Protein AF-A0A838KWG5-F1 (afdb_monomer)

pLDDT: mean 84.0, std 14.63, range [32.19, 97.25]

Foldseek 3Di:
DEAEEELVRLCVVPNVPDDSVVSVVVSLVVVVVVPHQWYFYHYPPQWTWIDGPHDIDIEDDDPDAQFPDDPCLVVQLVVQLVVVVVVVDDNNLSNQRSNVRSRVVRVDDDDPPDDDPSVVSSVVSVVVVPDDD

Nearest PDB structures (foldseek):
  4e69-assembly1_B  TM=8.219E-01  e=1.882E-07  Oceanicola granulosus HTCC2516
  4eum-assembly1_A  TM=8.456E-01  e=6.242E-07  Oceanicola granulosus HTCC2516
  4ebu-assembly1_A-2  TM=8.397E-01  e=8.558E-07  Oceanicola granulosus HTCC2516
  7vva-assembly1_C  TM=8.242E-01  e=1.331E-06  Escherichia coli
  7vva-assembly1_A  TM=8.233E-01  e=3.220E-06  Escherichia coli

Structure (mmCIF, N/CA/C/O backbone):
data_AF-A0A838KWG5-F1
#
_entry.id   AF-A0A838KWG5-F1
#
loop_
_atom_site.group_PDB
_atom_site.id
_atom_site.type_symbol
_atom_site.label_atom_id
_atom_site.label_alt_id
_atom_site.label_comp_id
_atom_site.label_asym_id
_atom_site.label_entity_id
_atom_site.label_seq_id
_atom_site.pdbx_PDB_ins_code
_atom_site.Cartn_x
_atom_site.Cartn_y
_atom_site.Cartn_z
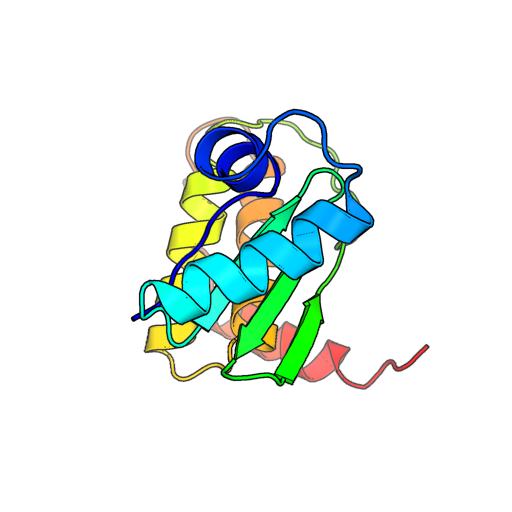_atom_site.occupancy
_atom_site.B_iso_or_equiv
_atom_site.auth_seq_id
_atom_site.auth_comp_id
_atom_site.auth_asym_id
_atom_site.auth_atom_id
_atom_site.pdbx_PDB_model_num
ATOM 1 N N . MET A 1 1 ? -2.899 -12.893 -7.435 1.00 86.88 1 MET A N 1
ATOM 2 C CA . MET A 1 1 ? -1.687 -12.717 -6.615 1.00 86.88 1 MET A CA 1
ATOM 3 C C . MET A 1 1 ? -1.458 -11.229 -6.443 1.00 86.88 1 MET A C 1
ATOM 5 O O . MET A 1 1 ? -1.641 -10.507 -7.418 1.00 86.88 1 MET A O 1
ATOM 9 N N . VAL A 1 2 ? -1.122 -10.795 -5.231 1.00 92.75 2 VAL A N 1
ATOM 10 C CA . VAL A 1 2 ? -0.836 -9.394 -4.896 1.00 92.75 2 VAL A CA 1
ATOM 11 C C . VAL A 1 2 ? 0.641 -9.302 -4.539 1.00 92.75 2 VAL A C 1
ATOM 13 O O . VAL A 1 2 ? 1.117 -10.110 -3.744 1.00 92.75 2 VAL A O 1
ATOM 16 N N . ALA A 1 3 ? 1.351 -8.343 -5.122 1.00 94.62 3 ALA A N 1
ATOM 17 C CA . ALA A 1 3 ? 2.712 -7.990 -4.748 1.00 94.62 3 ALA A CA 1
ATOM 18 C C . ALA A 1 3 ? 2.699 -6.618 -4.069 1.00 94.62 3 ALA A C 1
ATOM 20 O O . ALA A 1 3 ? 2.064 -5.686 -4.559 1.00 94.62 3 ALA A O 1
ATOM 21 N N . LYS A 1 4 ? 3.407 -6.479 -2.944 1.00 94.56 4 LYS A N 1
ATOM 22 C CA . LYS A 1 4 ? 3.516 -5.205 -2.216 1.00 94.56 4 LYS A CA 1
ATOM 23 C C . LYS A 1 4 ? 4.989 -4.821 -2.031 1.00 94.56 4 LYS A C 1
ATOM 25 O O . LYS A 1 4 ? 5.506 -4.886 -0.920 1.00 94.56 4 LYS A O 1
ATOM 30 N N . PRO A 1 5 ? 5.712 -4.474 -3.102 1.00 94.06 5 PRO A N 1
ATOM 31 C CA . PRO A 1 5 ? 7.087 -3.999 -2.993 1.00 94.06 5 PRO A CA 1
ATOM 32 C C . PRO A 1 5 ? 7.149 -2.560 -2.458 1.00 94.06 5 PRO A C 1
ATOM 34 O O . PRO A 1 5 ? 6.182 -1.793 -2.509 1.00 94.06 5 PRO A O 1
ATOM 37 N N . SER A 1 6 ? 8.312 -2.155 -1.964 1.00 93.50 6 SER A N 1
ATOM 38 C CA . SER A 1 6 ? 8.703 -0.748 -1.957 1.00 93.50 6 SER A CA 1
ATOM 39 C C . SER A 1 6 ? 9.538 -0.397 -3.192 1.00 93.50 6 SER A C 1
ATOM 41 O O . SER A 1 6 ? 10.099 -1.281 -3.834 1.00 93.50 6 SER A O 1
ATOM 43 N N . LEU A 1 7 ? 9.647 0.893 -3.521 1.00 93.38 7 LEU A N 1
ATOM 44 C CA . LEU A 1 7 ? 10.525 1.363 -4.600 1.00 93.38 7 LEU A CA 1
ATOM 45 C C . LEU A 1 7 ? 11.996 0.996 -4.333 1.00 93.38 7 LEU A C 1
ATOM 47 O O . LEU A 1 7 ? 12.742 0.703 -5.258 1.00 93.38 7 LEU A O 1
ATOM 51 N N . GLU A 1 8 ? 12.392 0.934 -3.061 1.00 92.12 8 GLU A N 1
ATOM 52 C CA . GLU A 1 8 ? 13.712 0.446 -2.650 1.00 92.12 8 GLU A CA 1
ATOM 53 C C . GLU A 1 8 ? 13.873 -1.065 -2.890 1.00 92.12 8 GLU A C 1
ATOM 55 O O . GLU A 1 8 ? 14.941 -1.507 -3.306 1.00 92.12 8 GLU A O 1
ATOM 60 N N . ASP A 1 9 ? 12.823 -1.869 -2.682 1.00 93.56 9 ASP A N 1
ATOM 61 C CA . ASP A 1 9 ? 12.861 -3.296 -3.032 1.00 93.56 9 ASP A CA 1
ATOM 62 C C . ASP A 1 9 ? 12.997 -3.470 -4.549 1.00 93.56 9 ASP A C 1
ATOM 64 O O . ASP A 1 9 ? 13.836 -4.242 -5.004 1.00 93.56 9 ASP A O 1
ATOM 68 N N . ALA A 1 10 ? 12.233 -2.704 -5.335 1.00 93.19 10 ALA A N 1
ATOM 69 C CA . ALA A 1 10 ? 12.335 -2.701 -6.793 1.00 93.19 10 ALA A CA 1
ATOM 70 C C . ALA A 1 10 ? 13.741 -2.309 -7.276 1.00 93.19 10 ALA A C 1
ATOM 72 O O . ALA A 1 10 ? 14.305 -2.991 -8.128 1.00 93.19 10 ALA A O 1
ATOM 73 N N . ARG A 1 11 ? 14.347 -1.278 -6.671 1.00 92.81 11 ARG A N 1
ATOM 74 C CA . ARG A 1 11 ? 15.729 -0.857 -6.954 1.00 92.81 11 ARG A CA 1
ATOM 75 C C . ARG A 1 11 ? 16.737 -1.987 -6.744 1.00 92.81 11 ARG A C 1
ATOM 77 O O . ARG A 1 11 ? 17.705 -2.113 -7.484 1.00 92.81 11 ARG A O 1
ATOM 84 N N . ARG A 1 12 ? 16.530 -2.811 -5.716 1.00 92.50 12 ARG A N 1
ATOM 85 C CA . ARG A 1 12 ? 17.415 -3.943 -5.401 1.00 92.50 12 ARG A CA 1
ATOM 86 C C . ARG A 1 12 ? 17.173 -5.156 -6.291 1.00 92.50 12 ARG A C 1
ATOM 88 O O . ARG A 1 12 ? 18.095 -5.944 -6.477 1.00 92.50 12 ARG A O 1
ATOM 95 N N . LEU A 1 13 ? 15.948 -5.331 -6.779 1.00 90.19 13 LEU A N 1
ATOM 96 C CA . LEU A 1 13 ? 15.545 -6.498 -7.561 1.00 90.19 13 LEU A CA 1
ATOM 97 C C . LEU A 1 13 ? 15.793 -6.332 -9.062 1.00 90.19 13 LEU A C 1
ATOM 99 O O . LEU A 1 13 ? 16.162 -7.313 -9.702 1.00 90.19 13 LEU A O 1
ATOM 103 N N . PHE A 1 14 ? 15.595 -5.130 -9.610 1.00 88.06 14 PHE A N 1
ATOM 104 C CA . PHE A 1 14 ? 15.565 -4.920 -11.061 1.00 88.06 14 PHE A CA 1
ATOM 105 C C . PHE A 1 14 ? 16.717 -4.060 -11.571 1.00 88.06 14 PHE A C 1
ATOM 107 O O . PHE A 1 14 ? 17.469 -4.513 -12.430 1.00 88.06 14 PHE A O 1
ATOM 114 N N . ASP A 1 15 ? 16.904 -2.853 -11.033 1.00 81.94 15 ASP A N 1
ATOM 115 C CA . ASP A 1 15 ? 18.022 -1.992 -11.428 1.00 81.94 15 ASP A CA 1
ATOM 116 C C . ASP A 1 15 ? 18.331 -0.930 -10.361 1.00 81.94 15 ASP A C 1
ATOM 118 O O . ASP A 1 15 ? 17.475 -0.158 -9.920 1.00 81.94 15 ASP A O 1
ATOM 122 N N . PHE A 1 16 ? 19.600 -0.880 -9.955 1.00 75.38 16 PHE A N 1
ATOM 123 C CA . PHE A 1 16 ? 20.086 0.011 -8.911 1.00 75.38 16 PHE A CA 1
ATOM 124 C C . PHE A 1 16 ? 20.355 1.438 -9.408 1.00 75.38 16 PHE A C 1
ATOM 126 O O . PHE A 1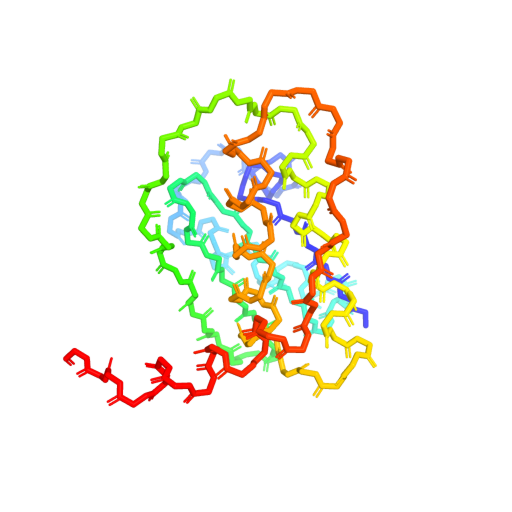 16 ? 20.325 2.364 -8.592 1.00 75.38 16 PHE A O 1
ATOM 133 N N . ASN A 1 17 ? 20.590 1.633 -10.711 1.00 83.31 17 ASN A N 1
ATOM 134 C CA . ASN A 1 17 ? 21.042 2.906 -11.289 1.00 83.31 17 ASN A CA 1
ATOM 135 C C . ASN A 1 17 ? 19.929 3.756 -11.917 1.00 83.31 17 ASN A C 1
ATOM 137 O O . ASN A 1 17 ? 20.192 4.878 -12.349 1.00 83.31 17 ASN A O 1
ATOM 141 N N . THR A 1 18 ? 18.699 3.254 -11.968 1.00 85.75 18 THR A N 1
ATOM 142 C CA . THR A 1 18 ? 17.568 3.954 -12.585 1.00 85.75 18 THR A CA 1
ATOM 143 C C . THR A 1 18 ? 17.077 5.124 -11.725 1.00 85.75 18 THR A C 1
ATOM 145 O O . THR A 1 18 ? 17.053 5.040 -10.489 1.00 85.75 18 THR A O 1
ATOM 148 N N . ASP A 1 19 ? 16.642 6.219 -12.351 1.00 89.56 19 ASP A N 1
ATOM 149 C CA . ASP A 1 19 ? 15.913 7.285 -11.656 1.00 89.56 19 ASP A CA 1
ATOM 150 C C . ASP A 1 19 ? 14.555 6.778 -11.122 1.00 89.56 19 ASP A C 1
ATOM 152 O O . ASP A 1 19 ? 14.051 5.744 -11.552 1.00 89.56 19 ASP A O 1
ATOM 156 N N . GLU A 1 20 ? 13.968 7.462 -10.135 1.00 84.75 20 GLU A N 1
ATOM 157 C CA . GLU A 1 20 ? 12.763 6.963 -9.450 1.00 84.75 20 GLU A CA 1
ATOM 158 C C . GLU A 1 20 ? 11.520 6.853 -10.344 1.00 84.75 20 GLU A C 1
ATOM 160 O O . GLU A 1 20 ? 10.713 5.948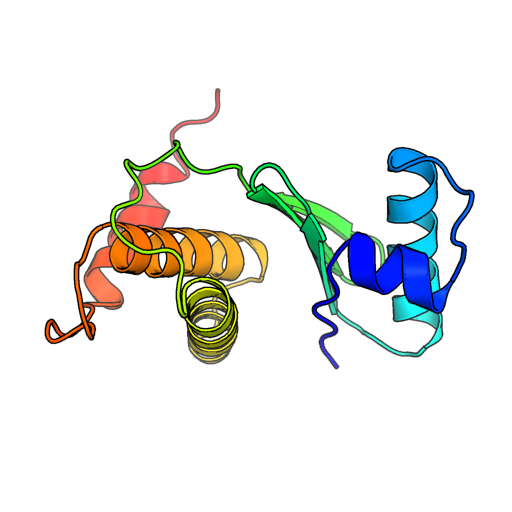 -10.130 1.00 84.75 20 GLU A O 1
ATOM 165 N N . GLU A 1 21 ? 11.347 7.7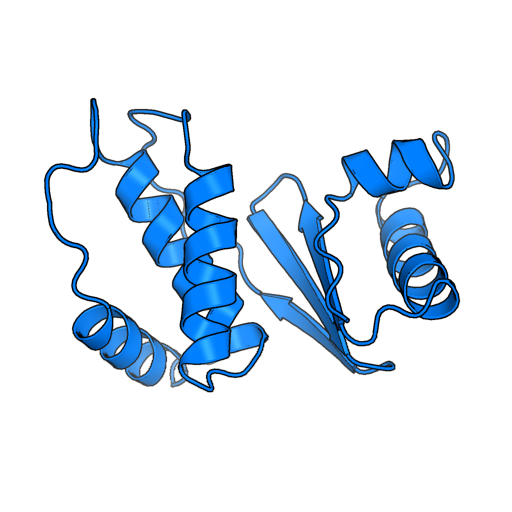58 -11.310 1.00 85.00 21 GLU A N 1
ATOM 166 C CA . GLU A 1 21 ? 10.165 7.778 -12.177 1.00 85.00 21 GLU A CA 1
ATOM 167 C C . GLU A 1 21 ? 10.213 6.612 -13.163 1.00 85.00 21 GLU A C 1
ATOM 169 O O . GLU A 1 21 ? 9.259 5.834 -13.263 1.00 85.00 21 GLU A O 1
ATOM 174 N N . THR A 1 22 ? 11.360 6.430 -13.818 1.00 90.75 22 THR A N 1
ATOM 175 C CA . THR A 1 22 ? 11.592 5.286 -14.703 1.00 90.75 22 THR A CA 1
ATOM 176 C C . THR A 1 22 ? 11.529 3.968 -13.922 1.00 90.75 22 THR A C 1
ATOM 178 O O . THR A 1 22 ? 10.906 3.007 -14.380 1.00 90.75 22 THR A O 1
ATOM 181 N N . LEU A 1 23 ? 12.096 3.927 -12.709 1.00 93.06 23 LEU A N 1
ATOM 182 C CA . LEU A 1 23 ? 12.079 2.739 -11.854 1.00 93.06 23 LEU A CA 1
ATOM 183 C C . LEU A 1 23 ? 10.658 2.330 -11.451 1.00 93.06 23 LEU A C 1
ATOM 185 O O . LEU A 1 23 ? 10.372 1.139 -11.401 1.00 93.06 23 LEU A O 1
ATOM 189 N N . GLU A 1 24 ? 9.763 3.281 -11.163 1.00 93.12 24 GLU A N 1
ATOM 190 C CA . GLU A 1 24 ? 8.360 2.969 -10.867 1.00 93.12 24 GLU A CA 1
ATOM 191 C C . GLU A 1 24 ? 7.708 2.224 -12.033 1.00 93.12 24 GLU A C 1
ATOM 193 O O . GLU A 1 24 ? 7.141 1.153 -11.823 1.00 93.12 24 GLU A O 1
ATOM 198 N N . GLY A 1 25 ? 7.795 2.772 -13.249 1.00 92.69 25 GLY A N 1
ATOM 199 C CA . GLY A 1 25 ? 7.171 2.170 -14.428 1.00 92.69 25 GLY A CA 1
ATOM 200 C C . GLY A 1 25 ? 7.704 0.766 -14.714 1.00 92.69 25 GLY A C 1
ATOM 201 O O . GLY A 1 25 ? 6.916 -0.160 -14.917 1.00 92.69 25 GLY A O 1
ATOM 202 N N . MET A 1 26 ? 9.030 0.600 -14.655 1.00 92.81 26 MET A N 1
ATOM 203 C CA . MET A 1 26 ? 9.683 -0.704 -14.804 1.00 92.81 26 MET A CA 1
ATOM 204 C C . MET A 1 26 ? 9.219 -1.686 -13.732 1.00 92.81 26 MET A C 1
ATOM 206 O O . MET A 1 26 ? 8.744 -2.764 -14.065 1.00 92.81 26 MET A O 1
ATOM 210 N N . ALA A 1 27 ? 9.243 -1.284 -12.459 1.00 94.19 27 ALA A N 1
ATOM 211 C CA . ALA A 1 27 ? 8.845 -2.148 -11.356 1.00 94.19 27 ALA A CA 1
ATOM 212 C C . ALA A 1 27 ? 7.404 -2.652 -11.502 1.00 94.19 27 ALA A C 1
ATOM 214 O O . ALA A 1 27 ? 7.140 -3.827 -11.254 1.00 94.19 27 ALA A O 1
ATOM 215 N N . LEU A 1 28 ? 6.466 -1.783 -11.900 1.00 94.81 28 LEU A N 1
ATOM 216 C CA . LEU A 1 28 ? 5.086 -2.204 -12.145 1.00 94.81 28 LEU A CA 1
ATOM 217 C C . LEU A 1 28 ? 5.029 -3.273 -13.245 1.00 94.81 28 LEU A C 1
ATOM 219 O O . LEU A 1 28 ? 4.409 -4.313 -13.026 1.00 94.81 28 LEU A O 1
ATOM 223 N N . SER A 1 29 ? 5.701 -3.047 -14.381 1.00 93.75 29 SER A N 1
ATOM 224 C CA . SER A 1 29 ? 5.766 -4.020 -15.481 1.00 93.75 29 SER A CA 1
ATOM 225 C C . SER A 1 29 ? 6.390 -5.338 -15.031 1.00 93.75 29 SER A C 1
ATOM 227 O O . SER A 1 29 ? 5.761 -6.384 -15.154 1.00 93.75 29 SER A O 1
ATOM 229 N N . ASP A 1 30 ? 7.574 -5.287 -14.421 1.00 94.25 30 ASP A N 1
ATOM 230 C CA . ASP A 1 30 ? 8.345 -6.468 -14.040 1.00 94.25 30 ASP A CA 1
ATOM 231 C C . ASP A 1 30 ? 7.577 -7.349 -13.043 1.00 94.25 30 ASP A C 1
ATOM 233 O O . ASP A 1 30 ? 7.530 -8.572 -13.177 1.00 94.25 30 ASP A O 1
ATOM 237 N N . PHE A 1 31 ? 6.906 -6.755 -12.049 1.00 95.25 31 PHE A N 1
ATOM 238 C CA . PHE A 1 31 ? 6.081 -7.533 -11.120 1.00 95.25 31 PHE A CA 1
ATOM 239 C C . PHE A 1 31 ? 4.847 -8.150 -11.790 1.00 95.25 31 PHE A C 1
ATOM 241 O O . PHE A 1 31 ? 4.459 -9.267 -11.425 1.00 95.25 31 PHE A O 1
ATOM 248 N N . HIS A 1 32 ? 4.227 -7.463 -12.753 1.00 95.19 32 HIS A N 1
ATOM 249 C CA . HIS A 1 32 ? 3.129 -8.031 -13.535 1.00 95.19 32 HIS A CA 1
ATOM 250 C C . HIS A 1 32 ? 3.605 -9.175 -14.441 1.00 95.19 32 HIS A C 1
ATOM 252 O O . HIS A 1 32 ? 2.944 -10.215 -14.484 1.00 95.19 32 HIS A O 1
ATOM 258 N N . ASP A 1 33 ? 4.776 -9.043 -15.066 1.00 93.88 33 ASP A N 1
ATOM 259 C CA . ASP A 1 33 ? 5.400 -10.082 -15.895 1.00 93.88 33 ASP A CA 1
ATOM 260 C C . ASP A 1 33 ? 5.770 -11.328 -15.073 1.00 93.88 33 ASP A C 1
ATOM 262 O O . ASP A 1 33 ? 5.646 -12.461 -15.542 1.00 93.88 33 ASP A O 1
ATOM 266 N N . LEU A 1 34 ? 6.116 -11.143 -13.795 1.00 93.81 34 LEU A N 1
ATOM 267 C CA . LEU A 1 34 ? 6.290 -12.227 -12.818 1.00 93.81 34 LEU A CA 1
ATOM 268 C C . LEU A 1 34 ? 4.960 -12.840 -12.324 1.00 93.81 34 LEU A C 1
ATOM 270 O O . LEU A 1 34 ? 4.963 -13.762 -11.503 1.00 93.81 34 LEU A O 1
ATOM 274 N N . GLY A 1 35 ? 3.813 -12.359 -12.812 1.00 94.62 35 GLY A N 1
ATOM 275 C CA . GLY A 1 35 ? 2.483 -12.925 -12.574 1.00 94.62 35 GLY A CA 1
ATOM 276 C C . GLY A 1 35 ? 1.662 -12.236 -11.481 1.00 94.62 35 GLY A C 1
ATOM 277 O O . GLY A 1 35 ? 0.584 -12.732 -11.116 1.00 94.62 35 GLY A O 1
ATOM 278 N N . ALA A 1 36 ? 2.128 -11.116 -10.916 1.00 95.38 36 ALA A N 1
ATOM 279 C CA . ALA A 1 36 ? 1.308 -10.337 -9.994 1.00 95.38 36 ALA A CA 1
ATOM 280 C C . ALA A 1 36 ? 0.100 -9.761 -10.746 1.00 95.38 36 ALA A C 1
ATOM 282 O O . ALA A 1 36 ? 0.240 -9.116 -11.778 1.00 95.38 36 ALA A O 1
ATOM 283 N N . LYS A 1 37 ? -1.109 -9.967 -10.215 1.00 94.69 37 LYS A N 1
ATOM 284 C CA . LYS A 1 37 ? -2.314 -9.317 -10.763 1.00 94.69 37 LYS A CA 1
ATOM 285 C C . LYS A 1 37 ? -2.404 -7.872 -10.286 1.00 94.69 37 LYS A C 1
ATOM 287 O O . LYS A 1 37 ? -2.769 -6.992 -11.049 1.00 94.69 37 LYS A O 1
ATOM 292 N N . ILE A 1 38 ? -2.027 -7.661 -9.026 1.00 96.12 38 ILE A N 1
ATOM 293 C CA . ILE A 1 38 ? -2.058 -6.369 -8.350 1.00 96.12 38 ILE A CA 1
ATOM 294 C C . ILE A 1 38 ? -0.661 -6.066 -7.824 1.00 96.12 38 ILE A C 1
ATOM 296 O O . ILE A 1 38 ? -0.069 -6.917 -7.151 1.00 96.12 38 ILE A O 1
ATOM 300 N N . VAL A 1 39 ? -0.168 -4.858 -8.080 1.00 96.81 39 VAL A N 1
ATOM 301 C CA . VAL A 1 39 ? 1.081 -4.338 -7.517 1.00 96.81 39 VAL A CA 1
ATOM 302 C C . VAL A 1 39 ? 0.765 -3.106 -6.677 1.00 96.81 39 VAL A C 1
ATOM 304 O O . VAL A 1 39 ? 0.183 -2.145 -7.165 1.00 96.81 39 VAL A O 1
ATOM 307 N N . ILE A 1 40 ? 1.146 -3.137 -5.403 1.00 96.56 40 ILE A N 1
ATOM 308 C CA . ILE A 1 40 ? 0.956 -2.039 -4.450 1.00 96.56 40 ILE A CA 1
ATOM 309 C C . ILE A 1 40 ? 2.344 -1.516 -4.083 1.00 96.56 40 ILE A C 1
ATOM 311 O O . ILE A 1 40 ? 2.993 -1.984 -3.146 1.00 96.56 40 ILE A O 1
ATOM 315 N N . LEU A 1 41 ? 2.835 -0.577 -4.882 1.00 95.56 41 LEU A N 1
ATOM 316 C CA . LEU A 1 41 ? 4.190 -0.050 -4.795 1.00 95.56 41 LEU A CA 1
ATOM 317 C C . LEU A 1 41 ? 4.245 1.124 -3.814 1.00 95.56 41 LEU A C 1
ATOM 319 O O . LEU A 1 41 ? 3.672 2.188 -4.048 1.00 95.56 41 LEU A O 1
ATOM 323 N N . THR A 1 42 ? 4.966 0.948 -2.709 1.00 93.88 42 THR A N 1
ATOM 324 C CA . THR A 1 42 ? 5.149 2.005 -1.697 1.00 93.88 42 THR A CA 1
ATOM 325 C C . THR A 1 42 ? 6.468 2.747 -1.868 1.00 93.88 42 THR A C 1
ATOM 327 O O . THR A 1 42 ? 7.476 2.127 -2.193 1.00 93.88 42 THR A O 1
ATOM 330 N N . ARG A 1 43 ? 6.514 4.048 -1.566 1.00 91.62 43 ARG A N 1
ATOM 331 C CA . ARG A 1 43 ? 7.761 4.831 -1.606 1.00 91.62 43 ARG A CA 1
ATOM 332 C C . ARG A 1 43 ? 7.907 5.783 -0.424 1.00 91.62 43 ARG A C 1
ATOM 334 O O . ARG A 1 43 ? 6.950 6.067 0.302 1.00 91.62 43 ARG A O 1
ATOM 341 N N . SER A 1 44 ? 9.120 6.301 -0.257 1.00 85.50 44 SER A N 1
ATOM 342 C CA . SER A 1 44 ? 9.395 7.417 0.648 1.00 85.50 44 SER A CA 1
ATOM 343 C C . SER A 1 44 ? 8.500 8.612 0.315 1.00 85.50 44 SER A C 1
ATOM 345 O O . SER A 1 44 ? 8.247 8.909 -0.844 1.00 85.50 44 SER A O 1
ATOM 347 N N . GLY A 1 45 ? 7.992 9.301 1.334 1.00 84.88 45 GLY A N 1
ATOM 348 C CA . GLY A 1 45 ? 7.037 10.397 1.143 1.00 84.88 45 GLY A CA 1
ATOM 349 C C . GLY A 1 45 ? 5.572 9.976 1.243 1.00 84.88 45 GLY A C 1
ATOM 350 O O . GLY A 1 45 ? 4.737 10.848 1.440 1.00 84.88 45 GLY A O 1
ATOM 351 N N . GLY A 1 46 ? 5.267 8.673 1.231 1.00 87.38 46 GLY A N 1
ATOM 352 C CA . GLY A 1 46 ? 3.952 8.149 1.614 1.00 87.38 46 GLY A CA 1
ATOM 353 C C . GLY A 1 46 ? 2.917 8.078 0.493 1.00 87.38 46 GLY A C 1
ATOM 354 O O . GLY A 1 46 ? 1.771 7.765 0.785 1.00 87.38 46 GLY A O 1
ATOM 355 N N . VAL A 1 47 ? 3.300 8.340 -0.758 1.00 93.25 47 VAL A N 1
ATOM 356 C CA . VAL A 1 47 ? 2.474 7.987 -1.923 1.00 93.25 47 VAL A CA 1
ATOM 357 C C . VAL A 1 47 ? 2.565 6.482 -2.155 1.00 93.25 47 VAL A C 1
ATOM 359 O O . VAL A 1 47 ? 3.645 5.889 -2.063 1.00 93.25 47 VAL A O 1
ATOM 362 N N . VAL A 1 48 ? 1.439 5.865 -2.485 1.00 95.38 48 VAL A N 1
ATOM 363 C CA . VAL A 1 48 ? 1.359 4.454 -2.857 1.00 95.38 48 VAL A CA 1
ATOM 364 C C . VAL A 1 48 ? 0.750 4.352 -4.244 1.00 95.38 48 VAL A C 1
ATOM 366 O O . VAL A 1 48 ? -0.316 4.908 -4.487 1.00 95.38 48 VAL A O 1
ATOM 369 N N . THR A 1 49 ? 1.426 3.645 -5.144 1.00 96.19 49 THR A N 1
ATOM 370 C CA . THR A 1 49 ? 0.899 3.349 -6.478 1.00 96.19 49 THR A CA 1
ATOM 371 C C . THR A 1 49 ? 0.234 1.981 -6.457 1.00 96.19 49 THR A C 1
ATOM 373 O O . THR A 1 49 ? 0.863 0.989 -6.092 1.00 96.19 49 THR A O 1
ATOM 376 N N . VAL A 1 50 ? -1.032 1.931 -6.845 1.00 97.25 50 VAL A N 1
ATOM 377 C CA . VAL A 1 50 ? -1.823 0.719 -7.026 1.00 97.25 50 VAL A CA 1
ATOM 378 C C . VAL A 1 50 ? -1.926 0.459 -8.521 1.00 97.25 50 VAL A C 1
ATOM 380 O O . VAL A 1 50 ? -2.462 1.284 -9.252 1.00 97.25 50 VAL A O 1
ATOM 383 N N . SER A 1 51 ? -1.414 -0.681 -8.972 1.00 96.88 51 SER A N 1
ATOM 384 C CA . SER A 1 51 ? -1.523 -1.128 -10.358 1.00 96.88 51 SER A CA 1
ATOM 385 C C . SER A 1 51 ? -2.329 -2.417 -10.429 1.00 96.88 51 SER A C 1
ATOM 387 O O . SER A 1 51 ? -1.946 -3.419 -9.820 1.00 96.88 51 SER A O 1
ATOM 389 N N . ASP A 1 52 ? -3.431 -2.392 -11.173 1.00 93.81 52 ASP A N 1
ATOM 390 C CA . ASP A 1 52 ? -4.230 -3.562 -11.538 1.00 93.81 52 ASP A CA 1
ATOM 391 C C . ASP A 1 52 ? -4.280 -3.679 -13.058 1.00 93.81 52 ASP A C 1
ATOM 393 O O . ASP A 1 52 ? -5.011 -2.948 -13.727 1.00 93.81 52 ASP A O 1
ATOM 397 N N . SER A 1 53 ? -3.487 -4.605 -13.602 1.00 78.75 53 SER A N 1
ATOM 398 C CA . SER A 1 53 ? -3.563 -5.017 -15.010 1.00 78.75 53 SER A CA 1
ATOM 399 C C . SER A 1 53 ? -3.582 -3.844 -16.014 1.00 78.75 53 SER A C 1
ATOM 401 O O . SER A 1 53 ? -4.315 -3.876 -17.001 1.00 78.75 53 SER A O 1
ATOM 403 N N . GLY A 1 54 ? -2.787 -2.798 -15.755 1.00 73.38 54 GLY A N 1
ATOM 404 C CA . GLY A 1 54 ? -2.667 -1.601 -16.599 1.00 73.38 54 GLY A CA 1
ATOM 405 C C . GLY A 1 54 ? -3.460 -0.376 -16.127 1.00 73.38 54 GLY A C 1
ATOM 406 O O . GLY A 1 54 ? -3.198 0.724 -16.610 1.00 73.38 54 GLY A O 1
ATOM 407 N N . ASN A 1 55 ? -4.376 -0.519 -15.164 1.00 90.62 55 ASN A N 1
ATOM 408 C CA . ASN A 1 55 ? -4.943 0.626 -14.454 1.00 90.62 55 ASN A CA 1
ATOM 409 C C . ASN A 1 55 ? -4.020 1.021 -13.300 1.00 90.62 55 ASN A C 1
ATOM 411 O O . ASN A 1 55 ? -3.762 0.204 -12.417 1.00 90.62 55 ASN A O 1
ATOM 415 N N . VAL A 1 56 ? -3.542 2.265 -13.305 1.00 95.19 56 VAL A N 1
ATOM 416 C CA . VAL A 1 56 ? -2.597 2.777 -12.309 1.00 95.19 56 VAL A CA 1
ATOM 417 C C . VAL A 1 56 ? -3.226 3.944 -11.562 1.00 95.19 56 VAL A C 1
ATOM 419 O O . VAL A 1 56 ? -3.526 4.981 -12.150 1.00 95.19 56 VAL A O 1
ATOM 422 N N . GLU A 1 57 ? -3.363 3.793 -10.251 1.00 95.81 57 GLU A N 1
ATOM 423 C CA . GLU A 1 57 ? -3.871 4.821 -9.349 1.00 95.81 57 GLU A CA 1
ATOM 424 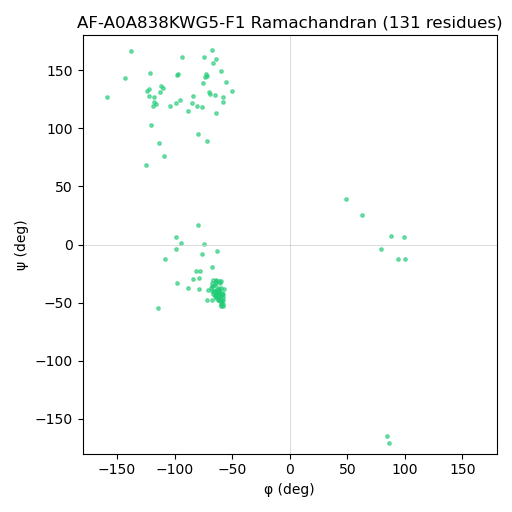C C . GLU A 1 57 ? -2.837 5.150 -8.272 1.00 95.81 57 GLU A C 1
ATOM 426 O O . GLU A 1 57 ? -2.058 4.297 -7.847 1.00 95.81 57 GLU A O 1
ATOM 431 N N . ARG A 1 58 ? -2.806 6.406 -7.821 1.00 95.00 58 ARG A N 1
ATOM 432 C CA . ARG A 1 58 ? -1.914 6.855 -6.749 1.00 95.00 58 ARG A CA 1
ATOM 433 C C . ARG A 1 58 ? -2.730 7.348 -5.569 1.00 95.00 58 ARG A C 1
ATOM 435 O O . ARG A 1 58 ? -3.566 8.231 -5.719 1.00 95.00 58 ARG A O 1
ATOM 442 N N . VAL A 1 59 ? -2.430 6.810 -4.395 1.00 94.38 59 VAL A N 1
ATOM 443 C CA . VAL A 1 59 ? -3.089 7.144 -3.134 1.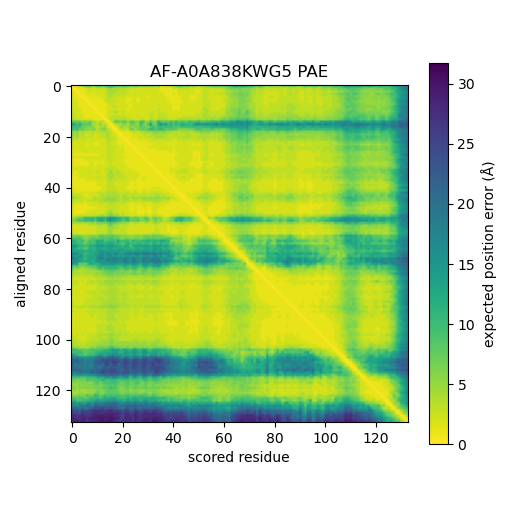00 94.38 59 VAL A CA 1
ATOM 444 C C . VAL A 1 59 ? -2.111 7.871 -2.214 1.00 94.38 59 VAL A C 1
ATOM 446 O O . VAL A 1 59 ? -0.956 7.463 -2.065 1.00 94.38 59 VAL A O 1
ATOM 449 N N . GLY A 1 60 ? -2.589 8.936 -1.567 1.00 87.94 60 GLY A N 1
ATOM 450 C CA . GLY A 1 60 ? -1.822 9.709 -0.592 1.00 87.94 60 GLY A CA 1
ATOM 451 C C . GLY A 1 60 ? -0.918 10.802 -1.199 1.00 87.94 60 GLY A C 1
ATOM 452 O O . GLY A 1 60 ? -1.088 11.181 -2.355 1.00 87.94 60 GLY A O 1
ATOM 453 N N . PRO A 1 61 ? 0.035 11.340 -0.411 1.00 84.94 61 PRO A N 1
ATOM 454 C CA . PRO A 1 61 ? 0.284 10.971 0.977 1.00 84.94 61 PRO A CA 1
ATOM 455 C C . PRO A 1 61 ? -0.809 11.512 1.900 1.00 84.94 61 PRO A C 1
ATOM 457 O O . PRO A 1 61 ? -1.340 12.600 1.684 1.00 84.94 61 PRO A O 1
ATOM 460 N N . LEU A 1 62 ? -1.134 10.771 2.960 1.00 76.81 62 LEU A N 1
ATOM 461 C CA . LEU A 1 62 ? -1.975 11.329 4.018 1.00 76.81 62 LEU A CA 1
ATOM 462 C C . LEU A 1 62 ? -1.242 12.459 4.767 1.00 76.81 62 LEU A C 1
ATOM 464 O O . LEU A 1 62 ? -0.003 12.489 4.781 1.00 76.81 62 LEU A O 1
ATOM 468 N N . PRO A 1 63 ? -1.980 13.385 5.413 1.00 74.00 63 PRO A N 1
ATOM 469 C CA . PRO A 1 63 ? -1.384 14.448 6.210 1.00 74.00 63 PRO A CA 1
ATOM 470 C C . PRO A 1 63 ? -0.359 13.903 7.203 1.00 74.00 63 PRO A C 1
ATOM 472 O O . PRO A 1 63 ? -0.624 12.950 7.940 1.00 74.00 63 PRO A O 1
ATOM 475 N N . LYS A 1 64 ? 0.821 14.531 7.241 1.00 69.69 64 LYS A N 1
ATOM 476 C CA . LYS A 1 64 ? 1.891 14.123 8.154 1.00 69.69 64 LYS A CA 1
ATOM 477 C C . LYS A 1 64 ? 1.390 14.181 9.593 1.00 69.69 64 LYS A C 1
ATOM 479 O O . LYS A 1 64 ? 0.907 15.211 10.059 1.00 69.69 64 LYS A O 1
ATOM 484 N N . VAL A 1 65 ? 1.550 13.075 10.305 1.00 70.25 65 VAL A N 1
ATOM 485 C CA . VAL A 1 65 ? 1.238 12.986 11.730 1.00 70.25 65 VAL A CA 1
ATOM 486 C C . VAL A 1 65 ? 2.509 13.182 12.545 1.00 70.25 65 VAL A C 1
ATOM 488 O O . VAL A 1 65 ? 3.592 12.795 12.108 1.00 70.25 65 VAL A O 1
ATOM 491 N N . LYS A 1 66 ? 2.398 13.788 13.733 1.00 72.75 66 LYS A N 1
ATOM 492 C CA . LYS A 1 66 ? 3.530 13.849 14.662 1.00 72.75 66 LYS A CA 1
ATOM 493 C C . LYS A 1 66 ? 3.873 12.419 15.083 1.00 72.75 66 LYS A C 1
ATOM 495 O O . LYS A 1 66 ? 3.064 11.762 15.732 1.00 72.75 66 LYS A O 1
ATOM 500 N N . THR A 1 67 ? 5.047 11.952 14.678 1.00 66.31 67 THR A N 1
ATOM 501 C CA . THR A 1 67 ? 5.531 10.600 14.956 1.00 66.31 67 THR A CA 1
ATOM 502 C C . THR A 1 67 ? 6.105 10.533 16.365 1.00 66.31 67 THR A C 1
ATOM 504 O O . THR A 1 67 ? 7.064 11.243 16.668 1.00 66.31 67 THR A O 1
ATOM 507 N N . LEU A 1 68 ? 5.523 9.689 17.210 1.00 66.06 68 LEU A N 1
ATOM 508 C CA . LEU A 1 68 ? 6.037 9.349 18.539 1.00 66.06 68 LEU A CA 1
ATOM 509 C C . LEU A 1 68 ? 6.816 8.027 18.508 1.00 66.06 68 LEU A C 1
ATOM 511 O O . LEU A 1 68 ? 7.820 7.891 19.197 1.00 66.06 68 LEU A O 1
ATOM 515 N N . ASN A 1 69 ? 6.406 7.085 17.653 1.00 65.06 69 ASN A N 1
ATOM 516 C CA . ASN A 1 69 ? 7.068 5.799 17.453 1.00 65.06 69 ASN A CA 1
ATOM 517 C C . ASN A 1 69 ? 7.013 5.401 15.969 1.00 65.06 69 ASN A C 1
ATOM 519 O O . ASN A 1 69 ? 6.021 5.666 15.300 1.00 65.06 69 ASN A O 1
ATOM 523 N N . VAL A 1 70 ? 8.072 4.780 15.444 1.00 65.56 70 VAL A N 1
ATOM 524 C CA . VAL A 1 70 ? 8.155 4.299 14.046 1.00 65.56 70 VAL A CA 1
ATOM 525 C C . VAL A 1 70 ? 8.097 2.773 13.937 1.00 65.56 70 VAL A C 1
ATOM 527 O O . VAL A 1 70 ? 7.903 2.240 12.841 1.00 65.56 70 VAL A O 1
ATOM 530 N N . THR A 1 71 ? 8.238 2.054 15.050 1.00 72.56 71 THR A N 1
ATOM 531 C CA . THR A 1 71 ? 8.254 0.589 15.054 1.00 72.56 71 THR A CA 1
ATOM 532 C C . THR A 1 71 ? 6.868 0.032 14.723 1.00 72.56 71 THR A C 1
ATOM 534 O O . THR A 1 71 ? 5.865 0.453 15.289 1.00 72.56 71 THR A O 1
ATOM 537 N N . GLY A 1 72 ? 6.801 -0.922 13.789 1.00 72.50 72 GLY A N 1
ATOM 538 C CA . GLY A 1 72 ? 5.567 -1.639 13.439 1.00 72.50 72 GLY A CA 1
ATOM 539 C C . GLY A 1 72 ? 4.595 -0.893 12.515 1.00 72.50 72 GLY A C 1
ATOM 540 O O . GLY A 1 72 ? 3.617 -1.487 12.072 1.00 72.50 72 GLY A O 1
ATOM 541 N N . ALA A 1 73 ? 4.854 0.368 12.145 1.00 77.12 73 ALA A N 1
ATOM 542 C CA . ALA A 1 73 ? 3.983 1.110 11.220 1.00 77.12 73 ALA A CA 1
ATOM 543 C C . ALA A 1 73 ? 3.881 0.437 9.835 1.00 77.12 73 ALA A C 1
ATOM 545 O O . ALA A 1 73 ? 2.830 0.459 9.196 1.00 77.12 73 ALA A O 1
ATOM 546 N N . ARG A 1 74 ? 4.967 -0.211 9.390 1.00 80.00 74 ARG A N 1
ATOM 547 C CA . ARG A 1 74 ? 4.996 -0.984 8.141 1.00 80.00 74 ARG A CA 1
ATOM 548 C C . ARG A 1 74 ? 4.123 -2.235 8.232 1.00 80.00 74 ARG A C 1
ATOM 550 O O . ARG A 1 74 ? 3.310 -2.457 7.341 1.00 80.00 74 ARG A O 1
ATOM 557 N N . ASP A 1 75 ? 4.256 -3.008 9.303 1.00 85.56 75 ASP A N 1
ATOM 558 C CA . ASP A 1 75 ? 3.478 -4.238 9.499 1.00 85.56 75 ASP A CA 1
ATOM 559 C C . ASP A 1 75 ? 1.990 -3.925 9.687 1.00 85.56 75 ASP A C 1
ATOM 561 O O . ASP A 1 75 ? 1.125 -4.627 9.161 1.00 85.56 75 ASP A O 1
ATOM 565 N N . ALA A 1 76 ? 1.688 -2.811 10.357 1.00 87.31 76 ALA A N 1
ATOM 566 C CA . ALA A 1 76 ? 0.338 -2.290 10.507 1.00 87.31 76 ALA A CA 1
ATOM 567 C C . ALA A 1 76 ? -0.296 -1.911 9.168 1.00 87.31 76 ALA A C 1
ATOM 569 O O . ALA A 1 76 ? -1.434 -2.293 8.911 1.00 87.31 76 ALA A O 1
ATOM 570 N N . PHE A 1 77 ? 0.450 -1.222 8.297 1.00 90.88 77 PHE A N 1
ATOM 571 C CA . PHE A 1 77 ? -0.015 -0.897 6.950 1.00 90.88 77 PHE A CA 1
ATOM 572 C C . PHE A 1 77 ? -0.373 -2.166 6.167 1.00 90.88 77 PHE A C 1
ATOM 574 O O . PHE A 1 77 ? -1.473 -2.269 5.634 1.00 90.88 77 PHE A O 1
ATOM 581 N N . TRP A 1 78 ? 0.523 -3.158 6.120 1.00 90.50 78 TRP A N 1
ATOM 582 C CA . TRP A 1 78 ? 0.274 -4.398 5.372 1.00 90.50 78 TRP A CA 1
ATOM 583 C C . TRP A 1 78 ? -0.908 -5.189 5.933 1.00 90.50 78 TRP A C 1
ATOM 585 O O . TRP A 1 78 ? -1.735 -5.687 5.170 1.00 90.50 78 TRP A O 1
ATOM 595 N N . SER A 1 79 ? -1.002 -5.281 7.260 1.00 91.81 79 SER A N 1
ATOM 596 C CA . SER A 1 79 ? -2.089 -5.998 7.929 1.00 91.81 79 SER A CA 1
ATOM 597 C C . SER A 1 79 ? -3.435 -5.330 7.655 1.00 91.81 79 SER A C 1
ATOM 599 O O . SER A 1 79 ? -4.387 -6.005 7.277 1.00 91.81 79 SER A O 1
ATOM 601 N N . ALA A 1 80 ? -3.505 -4.003 7.777 1.00 93.69 80 ALA A N 1
ATOM 602 C CA . ALA A 1 80 ? -4.711 -3.227 7.513 1.00 93.69 80 ALA A CA 1
ATOM 603 C C . ALA A 1 80 ? -5.132 -3.271 6.038 1.00 93.69 80 ALA A C 1
ATOM 605 O O . ALA A 1 80 ? -6.317 -3.407 5.748 1.00 93.69 80 ALA A O 1
ATOM 606 N N . LEU A 1 81 ? -4.170 -3.216 5.114 1.00 95.00 81 LEU A N 1
ATOM 607 C CA . LEU A 1 81 ? -4.404 -3.331 3.676 1.00 95.00 81 LEU A CA 1
ATOM 608 C C . LEU A 1 81 ? -5.050 -4.673 3.317 1.00 95.00 81 LEU A C 1
ATOM 610 O O . LEU A 1 81 ? -6.086 -4.711 2.657 1.00 95.00 81 LEU A O 1
ATOM 614 N N . LEU A 1 82 ? -4.449 -5.778 3.772 1.00 93.62 82 LEU A N 1
ATOM 615 C CA . LEU A 1 82 ? -4.973 -7.118 3.510 1.00 93.62 82 LEU A CA 1
ATOM 616 C C . LEU A 1 82 ? -6.344 -7.310 4.165 1.00 93.62 82 LEU A C 1
ATOM 618 O O . LEU A 1 82 ? -7.242 -7.888 3.565 1.00 93.62 82 LEU A O 1
ATOM 622 N N . MET A 1 83 ? -6.509 -6.795 5.380 1.00 94.81 83 MET A N 1
ATOM 623 C CA . MET A 1 83 ? -7.757 -6.860 6.126 1.00 94.81 83 MET A CA 1
ATOM 624 C C . MET A 1 83 ? -8.891 -6.115 5.403 1.00 94.81 83 MET A C 1
ATOM 626 O O . MET A 1 83 ? -9.947 -6.700 5.181 1.00 94.81 83 MET A O 1
ATOM 630 N N . ALA A 1 84 ? -8.656 -4.886 4.934 1.00 95.50 84 ALA A N 1
ATOM 631 C CA . ALA A 1 84 ? -9.631 -4.141 4.136 1.00 95.50 84 ALA A CA 1
ATOM 632 C C . ALA A 1 84 ? -9.977 -4.844 2.818 1.00 95.50 84 ALA A C 1
ATOM 634 O O . ALA A 1 84 ? -11.142 -4.881 2.429 1.00 95.50 84 ALA A O 1
ATOM 635 N N . HIS A 1 85 ? -8.992 -5.457 2.158 1.00 94.19 85 HIS A N 1
ATOM 636 C CA . HIS A 1 85 ? -9.256 -6.246 0.959 1.00 94.19 85 HIS A CA 1
ATOM 637 C C . HIS A 1 85 ? -10.148 -7.468 1.243 1.00 94.19 85 HIS A C 1
ATOM 639 O O . HIS A 1 85 ? -11.071 -7.749 0.479 1.00 94.19 85 HIS A O 1
ATOM 645 N N . LEU A 1 86 ? -9.919 -8.175 2.357 1.00 95.06 86 LEU A N 1
ATOM 646 C CA . LEU A 1 86 ? -10.776 -9.289 2.790 1.00 95.06 86 LEU A CA 1
ATOM 647 C C . LEU A 1 86 ? -12.205 -8.829 3.123 1.00 95.06 86 LEU A C 1
ATOM 649 O O . LEU A 1 86 ? -13.157 -9.563 2.865 1.00 95.06 86 LEU A O 1
ATOM 653 N N . ASP A 1 87 ? -12.362 -7.591 3.590 1.00 95.25 87 ASP A N 1
ATOM 654 C CA . ASP A 1 87 ? -13.653 -6.916 3.782 1.00 95.25 87 ASP A CA 1
ATOM 655 C C . ASP A 1 87 ? -14.238 -6.339 2.472 1.00 95.25 87 ASP A C 1
ATOM 657 O O . ASP A 1 87 ? -15.170 -5.530 2.489 1.00 95.25 87 ASP A O 1
ATOM 661 N N . SER A 1 88 ? -13.732 -6.782 1.315 1.00 94.81 88 SER A N 1
ATOM 662 C CA . SER A 1 88 ? -14.210 -6.415 -0.025 1.00 94.81 88 SER A CA 1
ATOM 663 C C . SER A 1 88 ? -14.074 -4.928 -0.373 1.00 94.81 88 SER A C 1
ATOM 665 O O . SER A 1 88 ? -14.815 -4.428 -1.221 1.00 94.81 88 SER A O 1
ATOM 667 N N . LYS A 1 89 ? -13.134 -4.213 0.257 1.00 94.62 89 LYS A N 1
ATOM 668 C CA . LYS A 1 89 ? -12.712 -2.885 -0.212 1.00 94.62 89 LYS A CA 1
ATOM 669 C C . LYS A 1 89 ? -11.892 -3.018 -1.486 1.00 94.62 89 LYS A C 1
ATOM 671 O O . LYS A 1 89 ? -11.124 -3.977 -1.637 1.00 94.62 89 LYS A O 1
ATOM 676 N N . ASP A 1 90 ? -12.041 -2.051 -2.387 1.00 94.19 90 ASP A N 1
ATOM 677 C CA . ASP A 1 90 ? -11.131 -1.950 -3.522 1.00 94.19 90 ASP A CA 1
ATOM 678 C C . ASP A 1 90 ? -9.718 -1.556 -3.055 1.00 94.19 90 ASP A C 1
ATOM 680 O O . ASP A 1 90 ? -9.482 -1.220 -1.890 1.00 94.19 90 ASP A O 1
ATOM 684 N N . TRP A 1 91 ? -8.734 -1.681 -3.943 1.00 94.75 91 TRP A N 1
ATOM 685 C CA . TRP A 1 91 ? -7.341 -1.453 -3.569 1.00 94.75 91 TRP A CA 1
ATOM 686 C C . TRP A 1 91 ? -7.039 -0.010 -3.152 1.00 94.75 91 TRP A C 1
ATOM 688 O O . TRP A 1 91 ? -6.358 0.153 -2.135 1.00 94.75 91 TRP A O 1
ATOM 698 N N . PRO A 1 92 ? -7.531 1.029 -3.854 1.00 93.75 92 PRO A N 1
ATOM 699 C CA . PRO A 1 92 ? -7.386 2.406 -3.394 1.00 93.75 92 PRO A CA 1
ATOM 700 C C . PRO A 1 92 ? -7.982 2.653 -2.001 1.00 93.75 92 PRO A C 1
ATOM 702 O O . PRO A 1 92 ? -7.299 3.201 -1.130 1.00 93.75 92 PRO A O 1
ATOM 705 N N . GLU A 1 93 ? -9.210 2.192 -1.740 1.00 93.94 93 GLU A N 1
ATOM 706 C CA . GLU A 1 93 ? -9.854 2.290 -0.425 1.00 93.94 93 GLU A CA 1
ATOM 707 C C . GLU A 1 93 ? -9.062 1.531 0.646 1.00 93.94 93 GLU A C 1
ATOM 709 O O . GLU A 1 93 ? -8.866 2.031 1.759 1.00 93.94 93 GLU A O 1
ATOM 714 N N . ALA A 1 94 ? -8.566 0.336 0.319 1.00 95.62 94 ALA A N 1
ATOM 715 C CA . ALA A 1 94 ? -7.762 -0.473 1.226 1.00 95.62 94 ALA A CA 1
ATOM 716 C C . ALA A 1 94 ? -6.428 0.208 1.574 1.00 95.62 94 ALA A C 1
ATOM 718 O O . ALA A 1 94 ? -6.000 0.172 2.729 1.00 95.62 94 ALA A O 1
ATOM 719 N N . VAL A 1 95 ? -5.783 0.873 0.610 1.00 95.31 95 VAL A N 1
ATOM 720 C CA . VAL A 1 95 ? -4.564 1.661 0.842 1.00 95.31 95 VAL A CA 1
ATOM 721 C C . VAL A 1 95 ? -4.856 2.884 1.710 1.00 95.31 95 VAL A C 1
ATOM 723 O O . VAL A 1 95 ? -4.098 3.163 2.642 1.00 95.31 95 VAL A O 1
ATOM 726 N N . HIS A 1 96 ? -5.962 3.587 1.463 1.00 93.31 96 HIS A N 1
ATOM 727 C CA . HIS A 1 96 ? -6.398 4.695 2.312 1.00 93.31 96 HIS A CA 1
ATOM 728 C C . HIS A 1 96 ? -6.626 4.247 3.761 1.00 93.31 96 HIS A C 1
ATOM 730 O O . HIS A 1 96 ? -6.085 4.853 4.688 1.00 93.31 96 HIS A O 1
ATOM 736 N N . PHE A 1 97 ? -7.356 3.147 3.965 1.00 93.62 97 PHE A N 1
ATOM 737 C CA . PHE A 1 97 ? -7.553 2.551 5.287 1.00 93.62 97 PHE A CA 1
ATOM 738 C C . PHE A 1 97 ? -6.223 2.172 5.951 1.00 93.62 97 PHE A C 1
ATOM 740 O O . PHE A 1 97 ? -5.990 2.478 7.122 1.00 93.62 97 PHE A O 1
ATOM 747 N N . ALA A 1 98 ? -5.320 1.542 5.199 1.00 93.31 98 ALA A N 1
ATOM 748 C CA . ALA A 1 98 ? -4.013 1.137 5.695 1.00 93.31 98 ALA A CA 1
ATOM 749 C C . ALA A 1 98 ? -3.155 2.325 6.138 1.00 93.31 98 ALA A C 1
ATOM 751 O O . ALA A 1 98 ? -2.455 2.237 7.150 1.00 93.31 98 ALA A O 1
ATOM 752 N N . HIS A 1 99 ? -3.228 3.449 5.423 1.00 91.06 99 HIS A N 1
ATOM 753 C CA . HIS A 1 99 ? -2.572 4.674 5.851 1.00 91.06 99 HIS A CA 1
ATOM 754 C C . HIS A 1 99 ? -3.146 5.218 7.158 1.00 91.06 99 HIS A C 1
ATOM 756 O O . HIS A 1 99 ? -2.363 5.618 8.021 1.00 91.06 99 HIS A O 1
ATOM 762 N N . GLU A 1 100 ? -4.468 5.226 7.334 1.00 89.38 100 GLU A N 1
ATOM 763 C CA . GLU A 1 100 ? -5.097 5.682 8.580 1.00 89.38 100 GLU A CA 1
ATOM 764 C C . GLU A 1 100 ? -4.655 4.812 9.763 1.00 89.38 100 GLU A C 1
ATOM 766 O O . GLU A 1 100 ? -4.172 5.323 10.775 1.00 89.38 100 GLU A O 1
ATOM 771 N N . VAL A 1 101 ? -4.694 3.485 9.604 1.00 89.25 101 VAL A N 1
ATOM 772 C CA . VAL A 1 101 ? -4.248 2.541 10.640 1.00 89.25 101 VAL A CA 1
ATOM 773 C C . VAL A 1 101 ? -2.764 2.719 10.970 1.00 89.25 101 VAL A C 1
ATOM 775 O O . VAL A 1 101 ? -2.399 2.834 12.142 1.00 89.25 101 VAL A O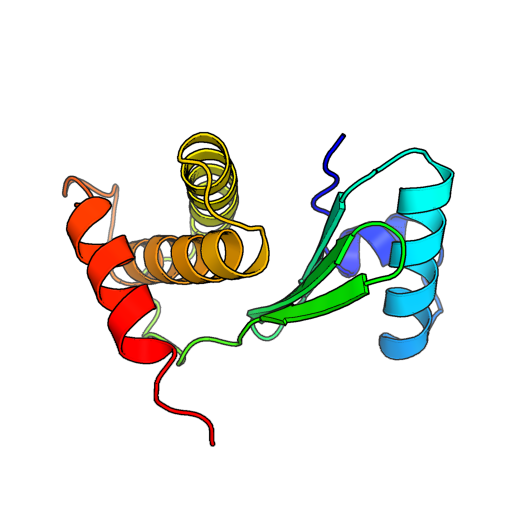 1
ATOM 778 N N . ALA A 1 102 ? -1.896 2.803 9.959 1.00 86.81 102 ALA A N 1
ATOM 779 C CA . ALA A 1 102 ? -0.474 3.053 10.178 1.00 86.81 102 ALA A CA 1
ATOM 780 C C . ALA A 1 102 ? -0.239 4.395 10.894 1.00 86.81 102 ALA A C 1
ATOM 782 O O . ALA A 1 102 ? 0.614 4.487 11.776 1.00 86.81 102 ALA A O 1
ATOM 783 N N . SER A 1 103 ? -1.027 5.422 10.568 1.00 83.44 103 SER A N 1
ATOM 784 C CA . SER A 1 103 ? -0.940 6.752 11.180 1.00 83.44 103 SER A CA 1
ATOM 785 C C . SER A 1 103 ? -1.353 6.765 12.649 1.00 83.44 103 SER A C 1
ATOM 787 O O . SER A 1 103 ? -0.786 7.531 13.430 1.00 83.44 103 SER A O 1
ATOM 789 N N . LEU A 1 104 ? -2.308 5.921 13.046 1.00 80.81 104 LEU A N 1
ATOM 790 C CA . LEU A 1 104 ? -2.670 5.740 14.452 1.00 80.81 104 LEU A CA 1
ATOM 791 C C . LEU A 1 104 ? -1.513 5.122 15.241 1.00 80.81 104 LEU A C 1
ATOM 793 O O . LEU A 1 104 ? -1.195 5.604 16.327 1.00 80.81 104 LEU A O 1
ATOM 797 N N . ASN A 1 105 ? -0.820 4.140 14.663 1.00 74.12 105 ASN A N 1
ATOM 798 C CA . ASN A 1 105 ? 0.326 3.495 15.310 1.00 74.12 105 ASN A CA 1
ATOM 799 C C . ASN A 1 105 ? 1.519 4.439 15.484 1.00 74.12 105 ASN A C 1
ATOM 801 O O . ASN A 1 105 ? 2.245 4.334 16.467 1.00 74.12 105 ASN A O 1
ATOM 805 N N . LEU A 1 106 ? 1.689 5.413 14.585 1.00 71.06 106 LEU A N 1
ATOM 806 C CA . LEU A 1 106 ? 2.719 6.447 14.728 1.00 71.06 106 LEU A CA 1
ATOM 807 C C . LEU A 1 106 ? 2.462 7.406 15.907 1.00 71.06 106 LEU A C 1
ATOM 809 O O . LEU A 1 106 ? 3.388 8.091 16.342 1.00 71.06 106 LEU A O 1
ATOM 813 N N . ARG A 1 107 ? 1.222 7.490 16.410 1.00 65.06 107 ARG A N 1
ATOM 814 C CA . ARG A 1 107 ? 0.784 8.437 17.454 1.00 65.06 107 ARG A CA 1
ATOM 815 C C . ARG A 1 107 ? 0.732 7.830 18.863 1.00 65.06 107 ARG A C 1
ATOM 817 O O . ARG A 1 107 ? 0.252 8.503 19.772 1.00 65.06 107 ARG A O 1
ATOM 824 N N . VAL A 1 108 ? 1.195 6.594 19.057 1.00 61.50 108 VAL A N 1
ATOM 825 C CA . VAL A 1 108 ? 1.158 5.888 20.350 1.00 61.50 108 VAL A CA 1
ATOM 826 C C . VAL A 1 108 ? 2.578 5.487 20.769 1.00 61.50 108 VAL A C 1
ATOM 828 O O . VAL A 1 108 ? 3.346 4.973 19.958 1.00 61.50 108 VAL A O 1
ATOM 831 N N . GLU A 1 109 ? 2.940 5.730 22.032 1.00 55.88 109 GLU A N 1
ATOM 832 C CA . GLU A 1 109 ? 4.141 5.146 22.647 1.00 55.88 109 GLU A CA 1
ATOM 833 C C . GLU A 1 109 ? 3.807 3.742 23.177 1.00 55.88 109 GLU A C 1
ATOM 835 O O . GLU A 1 109 ? 2.844 3.577 23.921 1.00 55.88 109 GLU A O 1
ATOM 840 N N . GLY A 1 110 ? 4.598 2.730 22.805 1.00 56.72 110 GLY A N 1
ATOM 841 C CA . GLY A 1 110 ? 4.361 1.334 23.203 1.00 56.72 110 GLY A CA 1
ATOM 842 C C . GLY A 1 110 ? 3.397 0.559 22.286 1.00 56.72 110 GLY A C 1
ATOM 843 O O . GLY A 1 110 ? 3.084 1.021 21.185 1.00 56.72 110 GLY A O 1
ATOM 844 N N . PRO A 1 111 ? 2.980 -0.662 22.681 1.00 55.75 111 PRO A N 1
ATOM 845 C CA . PRO A 1 111 ? 2.018 -1.463 21.929 1.00 55.75 111 PRO A CA 1
ATOM 846 C C . PRO A 1 111 ? 0.684 -0.733 21.782 1.00 55.75 111 PRO A C 1
ATOM 848 O O . PRO A 1 111 ? 0.259 0.015 22.659 1.00 55.75 111 PRO A O 1
ATOM 851 N N . VAL A 1 112 ? -0.017 -0.992 20.682 1.00 57.78 112 VAL A N 1
ATOM 852 C CA . VAL A 1 112 ? -1.374 -0.482 20.478 1.00 57.78 112 VAL A CA 1
ATOM 853 C C . VAL A 1 112 ? -2.311 -1.247 21.415 1.00 57.78 112 VAL A C 1
ATOM 855 O O . VAL A 1 112 ? -2.845 -2.291 21.062 1.00 57.78 112 VAL A O 1
ATOM 858 N N . GLU A 1 113 ? -2.495 -0.747 22.636 1.00 55.53 113 GLU A N 1
ATOM 859 C CA . GLU A 1 113 ? -3.417 -1.334 23.625 1.00 55.53 113 GLU A CA 1
ATOM 860 C C . GLU A 1 113 ? -4.891 -1.016 23.319 1.00 55.53 113 GLU A C 1
ATOM 862 O O . GLU A 1 113 ? -5.808 -1.545 23.948 1.00 55.53 113 GLU A O 1
ATOM 867 N N . ARG A 1 114 ? -5.142 -0.147 22.333 1.00 64.69 114 ARG A N 1
ATOM 868 C CA . ARG A 1 114 ? -6.480 0.300 21.951 1.00 64.69 114 ARG A CA 1
ATOM 869 C C . ARG A 1 114 ? -6.979 -0.486 20.742 1.00 64.69 114 ARG A C 1
ATOM 871 O O . ARG A 1 114 ? -6.368 -0.443 19.680 1.00 64.69 114 ARG A O 1
ATOM 878 N N . ILE A 1 115 ? -8.119 -1.160 20.888 1.00 72.00 115 ILE A N 1
ATOM 879 C CA . ILE A 1 115 ? -8.806 -1.811 19.766 1.00 72.00 115 ILE A CA 1
ATOM 880 C C . ILE A 1 115 ? -9.119 -0.747 18.705 1.00 72.00 115 ILE A C 1
ATOM 882 O O . ILE A 1 115 ? -9.767 0.259 18.999 1.00 72.00 115 ILE A O 1
ATOM 886 N N . ILE A 1 116 ? -8.636 -0.963 17.481 1.00 80.81 116 ILE A N 1
ATOM 887 C CA . ILE A 1 116 ? -8.945 -0.112 16.331 1.00 80.81 116 ILE A CA 1
ATOM 888 C C . ILE A 1 116 ? -10.363 -0.448 15.864 1.00 80.81 116 ILE A C 1
ATOM 890 O O . ILE A 1 116 ? -10.635 -1.575 15.450 1.00 80.81 116 ILE A O 1
ATOM 894 N N . ASP A 1 117 ? -11.261 0.534 15.917 1.00 85.31 117 ASP A N 1
ATOM 895 C CA . ASP A 1 117 ? -12.610 0.417 15.364 1.00 85.31 117 ASP A CA 1
ATOM 896 C C . ASP A 1 117 ? -12.571 0.624 13.844 1.00 85.31 117 ASP A C 1
ATOM 898 O O . ASP A 1 117 ? -12.570 1.751 13.337 1.00 85.31 117 ASP A O 1
ATOM 902 N N . ARG A 1 118 ? -12.505 -0.489 13.111 1.00 87.00 118 ARG A N 1
ATOM 903 C CA . ARG A 1 118 ? -12.430 -0.483 11.646 1.00 87.00 118 ARG A CA 1
ATOM 904 C C . ARG A 1 118 ? -13.678 0.096 10.973 1.00 87.00 118 ARG A C 1
ATOM 906 O O . ARG A 1 118 ? -13.547 0.731 9.932 1.00 87.00 118 ARG A O 1
ATOM 913 N N . GLU A 1 119 ? -14.866 -0.083 11.554 1.00 88.12 119 GLU A N 1
ATOM 914 C CA . GLU A 1 119 ? -16.123 0.356 10.930 1.00 88.12 119 GLU A CA 1
ATOM 915 C C . GLU A 1 119 ? -16.216 1.882 10.949 1.00 88.12 119 GLU A C 1
ATOM 917 O O . GLU A 1 119 ? -16.596 2.507 9.956 1.00 88.12 119 GLU A O 1
ATOM 922 N N . SER A 1 120 ? -15.777 2.491 12.054 1.00 86.31 120 SER A N 1
ATOM 923 C CA . SER A 1 120 ? -15.636 3.943 12.171 1.00 86.31 120 SER A CA 1
ATOM 924 C C . SER A 1 120 ? -14.663 4.511 11.130 1.00 86.31 120 SER A C 1
ATOM 926 O O . SER A 1 120 ? -14.974 5.495 10.453 1.00 86.31 120 SER A O 1
ATOM 928 N N . LEU A 1 121 ? -13.517 3.852 10.921 1.00 86.31 121 LEU A N 1
ATOM 929 C CA . LEU A 1 121 ? -12.555 4.254 9.890 1.00 86.31 121 LEU A CA 1
ATOM 930 C C . LEU A 1 121 ? -13.141 4.125 8.474 1.00 86.31 121 LEU A C 1
ATOM 932 O O . LEU A 1 121 ? -13.024 5.062 7.685 1.00 86.31 121 LEU A O 1
ATOM 936 N N . TYR A 1 122 ? -13.837 3.028 8.152 1.00 89.25 122 TYR A N 1
ATOM 937 C CA . TYR A 1 122 ? -14.509 2.874 6.855 1.00 89.25 122 TYR A CA 1
ATOM 938 C C . TYR A 1 122 ? -15.586 3.932 6.609 1.00 89.25 122 TYR A C 1
ATOM 940 O O . TYR A 1 122 ? -15.708 4.437 5.490 1.00 89.25 122 TYR A O 1
ATOM 948 N N . ALA A 1 123 ? -16.365 4.290 7.632 1.00 87.00 123 ALA A N 1
ATOM 949 C CA . ALA A 1 123 ? -17.345 5.366 7.529 1.00 87.00 123 ALA A CA 1
ATOM 950 C C . ALA A 1 123 ? -16.669 6.716 7.220 1.00 87.00 123 ALA A C 1
ATOM 952 O O . ALA A 1 123 ? -17.156 7.472 6.375 1.00 87.00 123 ALA A O 1
ATOM 953 N N . GLY A 1 124 ? -15.512 6.981 7.838 1.00 81.38 124 GLY A N 1
ATOM 954 C CA . GLY A 1 124 ? -14.688 8.159 7.566 1.00 81.38 124 GLY A CA 1
ATOM 955 C C . GLY A 1 124 ? -14.231 8.260 6.106 1.00 81.38 124 GLY A C 1
ATOM 956 O O . GLY A 1 124 ? -14.336 9.334 5.512 1.00 81.38 124 GLY A O 1
ATOM 957 N N . LEU A 1 125 ? -13.820 7.146 5.490 1.00 79.62 125 LEU A N 1
ATOM 958 C CA . LEU A 1 125 ? -13.369 7.117 4.089 1.00 79.62 125 LEU A CA 1
ATOM 959 C C . LEU A 1 125 ? -14.468 7.545 3.107 1.00 79.62 125 LEU A C 1
ATOM 961 O O . LEU A 1 125 ? -14.233 8.390 2.243 1.00 79.62 125 LEU A O 1
ATOM 965 N N . LYS A 1 126 ? -15.699 7.050 3.296 1.00 66.50 126 LYS A N 1
ATOM 966 C CA . LYS A 1 126 ? -16.850 7.428 2.454 1.00 66.50 126 LYS A CA 1
ATOM 967 C C . LYS A 1 126 ? -17.170 8.922 2.524 1.00 66.50 126 LYS A C 1
ATOM 969 O O . LYS A 1 126 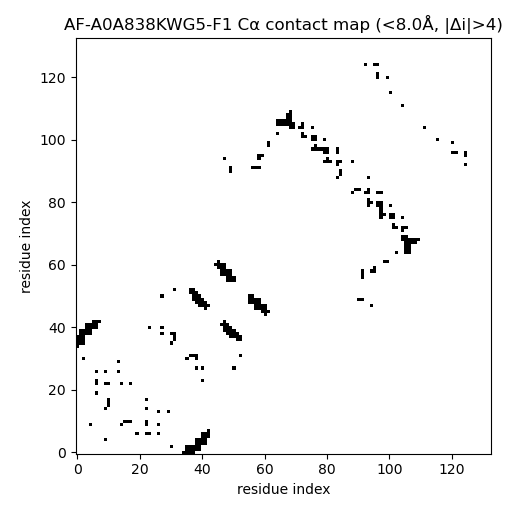? -17.639 9.498 1.548 1.00 66.50 126 LYS A O 1
ATOM 974 N N . SER A 1 127 ? -16.917 9.554 3.671 1.00 60.16 127 SER A N 1
ATOM 975 C CA . SER A 1 127 ? -17.143 10.991 3.856 1.00 60.16 127 SER A CA 1
ATOM 976 C C . SER A 1 127 ? -16.048 11.872 3.234 1.00 60.16 127 SER A C 1
ATOM 978 O O . SER A 1 127 ? -16.306 13.030 2.908 1.00 60.16 127 SER A O 1
ATOM 980 N N . ALA A 1 128 ? -14.842 11.329 3.030 1.00 55.59 128 ALA A N 1
ATOM 981 C CA . ALA A 1 128 ? -13.709 12.041 2.441 1.00 55.59 128 ALA A CA 1
ATOM 982 C C . ALA A 1 128 ? 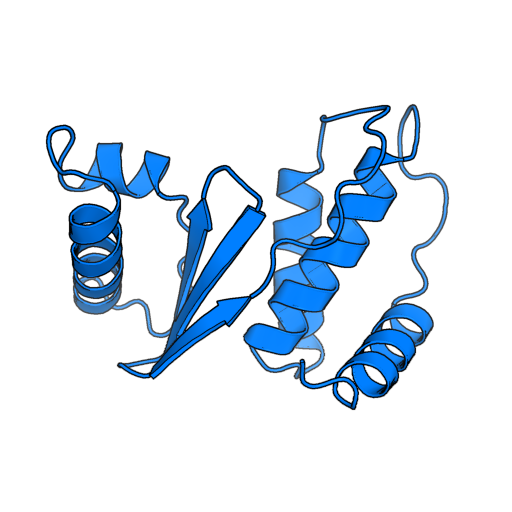-13.726 12.042 0.900 1.00 55.59 128 ALA A C 1
ATOM 984 O O . ALA A 1 128 ? -13.300 13.028 0.298 1.00 55.59 128 ALA A O 1
ATOM 985 N N . GLY A 1 129 ? -14.294 11.010 0.260 1.00 47.34 129 GLY A N 1
ATOM 986 C CA . GLY A 1 129 ? -14.412 10.901 -1.206 1.00 47.34 129 GLY A CA 1
ATOM 987 C C . GLY A 1 129 ? -15.271 11.979 -1.894 1.00 47.34 129 GLY A C 1
ATOM 988 O O . GLY A 1 129 ? -15.323 12.027 -3.117 1.00 47.34 129 GLY A O 1
ATOM 989 N N . GLY A 1 130 ? -15.930 12.862 -1.130 1.00 33.59 130 GLY A N 1
ATOM 990 C CA . GLY A 1 130 ? -16.695 14.012 -1.637 1.00 33.59 130 GLY A CA 1
ATOM 991 C C . GLY A 1 130 ? -15.928 15.340 -1.689 1.00 33.59 130 GLY A C 1
ATOM 992 O O . GLY A 1 130 ? -16.510 16.360 -2.051 1.00 33.59 130 GLY A O 1
ATOM 993 N N . ARG A 1 131 ? -14.646 15.369 -1.303 1.00 33.62 131 ARG A N 1
ATOM 994 C CA . ARG A 1 131 ? -13.786 16.559 -1.416 1.00 33.62 131 ARG A CA 1
ATOM 995 C C . ARG A 1 131 ? -12.744 16.338 -2.502 1.00 33.62 131 ARG A C 1
ATOM 997 O O . ARG A 1 131 ? -11.581 16.074 -2.217 1.00 33.62 131 ARG A O 1
ATOM 1004 N N . THR A 1 132 ? -13.182 16.438 -3.751 1.00 32.19 132 THR A N 1
ATOM 1005 C CA . THR A 1 132 ? -12.271 16.646 -4.877 1.00 32.19 132 THR A CA 1
ATOM 1006 C C . THR A 1 132 ? -11.693 18.057 -4.763 1.00 32.19 132 THR A C 1
ATOM 1008 O O . THR A 1 132 ? -12.434 19.013 -4.525 1.00 32.19 132 THR A O 1
ATOM 1011 N N . ILE A 1 133 ? -10.366 18.137 -4.846 1.00 35.28 133 ILE A N 1
ATOM 1012 C CA . ILE A 1 133 ? -9.577 19.373 -4.921 1.00 35.28 133 ILE A CA 1
ATOM 1013 C C . ILE A 1 133 ? -9.823 20.041 -6.274 1.00 35.28 133 ILE A C 1
ATOM 1015 O O . ILE A 1 133 ? -9.905 19.287 -7.270 1.00 35.28 133 ILE A O 1
#

Solvent-accessible surface area (backbone atoms only — not comparable to full-atom values): 7647 Å² total; per-residue (Å²): 94,78,40,73,48,39,54,68,53,37,30,73,73,76,50,77,85,58,56,72,71,64,41,50,58,49,43,56,50,55,46,40,74,76,59,30,48,31,39,42,39,35,44,90,85,52,39,32,39,41,34,48,88,86,48,76,48,76,44,69,51,71,83,87,68,78,72,70,34,76,81,60,30,67,61,40,23,54,51,39,26,54,49,32,39,76,70,70,39,55,70,70,58,10,48,54,50,7,50,54,54,18,52,53,49,18,62,36,81,74,77,84,85,65,86,78,62,62,69,62,52,54,55,51,53,68,65,52,77,76,67,80,130

Sequence (133 aa):
MVAKPSLEDARRLFDFNTDEETLEGMALSDFHDLGAKIVILTRSGGVVTVSDSGNVERVGPLPKVKTLNVTGARDAFWSALLMAHLDSKDWPEAVHFAHEVASLNLRVEGPVERIIDRESLYAGLKSAGGRTI

Radius of gyration: 15.32 Å; Cα contacts (8 Å, |Δi|>4): 171; chains: 1; bounding box: 38×32×40 Å

Secondary structure (DSSP, 8-state):
-EE--BHHHHHHHT-SSS-HHHHHHHHHHHHHHTT-SEEEEE-TTS-EEEEETTEEEEE-PPPPP--S--TTHHHHHHHHHHHHHHTT--HHHHHHHHHHHHHHHTT-SSS--SPP-HHHHHHHHHHHTT---

Mean predicted aligned error: 6.68 Å